Protein AF-A0A0F8YHF5-F1 (afdb_monomer_lite)

Foldseek 3Di:
DKDKFKWKWFDCVGPVQTWTFFADPVRDTDTHNDPVRTDTHRDQVVVVVVCVVVVPPGIHIDMDMDD

pLDDT: mean 95.85, std 3.62, range [78.75, 98.56]

Organism: NCBI:txid412755

Sequence (67 aa):
MTVYAWLIEAKPSVSTTPTYWGIDSDGEWEFVLDHNKAIRFSRKEDAEVFIRYYGWTEVTAVEHGWG

Secondary structure (DSSP, 8-state):
--EEEEEEEE-TTT-SS--EEEE-SSS-EEEES-TTSBPPBSSHHHHHHHHHHHT-SSEEEEEEEE-

Structure (mmCIF, N/CA/C/O backbone):
data_AF-A0A0F8YHF5-F1
#
_entry.id   AF-A0A0F8YHF5-F1
#
loop_
_atom_site.group_PDB
_atom_site.id
_atom_site.type_symbol
_atom_site.label_atom_id
_atom_site.label_alt_id
_atom_site.label_comp_id
_atom_site.label_asym_id
_atom_site.label_entity_id
_atom_site.label_seq_id
_atom_site.pdbx_PDB_ins_code
_atom_site.Cartn_x
_atom_site.Cartn_y
_atom_site.Cartn_z
_atom_site.occupancy
_atom_site.B_iso_or_equiv
_atom_site.auth_seq_id
_atom_site.auth_comp_id
_atom_site.auth_asym_id
_atom_site.auth_atom_id
_atom_site.pdbx_PDB_model_num
ATOM 1 N N . MET A 1 1 ? -0.808 8.556 -20.970 1.00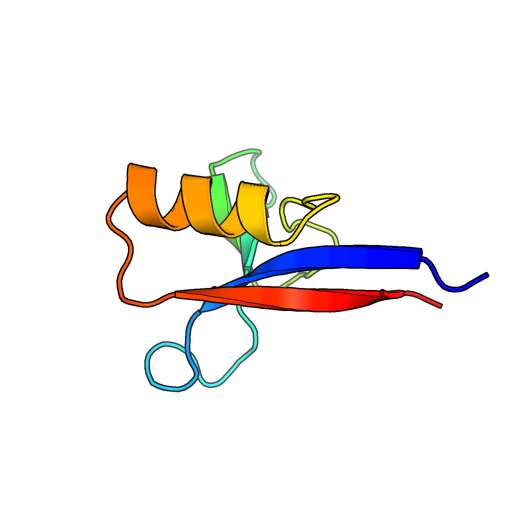 78.75 1 MET A N 1
ATOM 2 C CA . MET A 1 1 ? -2.140 8.062 -20.557 1.00 78.75 1 MET A CA 1
ATOM 3 C C . MET A 1 1 ? -1.979 7.624 -19.121 1.00 78.75 1 MET A C 1
ATOM 5 O O . MET A 1 1 ? -1.109 6.798 -18.886 1.00 78.75 1 MET A O 1
ATOM 9 N N . THR A 1 2 ? -2.715 8.221 -18.186 1.00 88.94 2 THR A N 1
ATOM 10 C CA . THR A 1 2 ? -2.563 7.888 -16.766 1.00 88.94 2 THR A CA 1
ATOM 11 C C . THR A 1 2 ? -3.191 6.527 -16.486 1.00 88.94 2 THR A C 1
ATOM 13 O O . THR A 1 2 ? -4.330 6.289 -16.885 1.00 88.94 2 THR A O 1
ATOM 16 N N . VAL A 1 3 ? -2.446 5.631 -15.842 1.00 93.00 3 VAL A N 1
ATOM 17 C CA . VAL A 1 3 ? -2.932 4.307 -15.426 1.00 93.00 3 VAL A CA 1
ATOM 18 C C . VAL A 1 3 ? -3.192 4.344 -13.929 1.00 93.00 3 VAL A C 1
ATOM 20 O O . VAL A 1 3 ? -2.360 4.869 -13.195 1.00 93.00 3 VAL A O 1
ATOM 23 N N . TYR A 1 4 ? -4.312 3.772 -13.489 1.00 96.12 4 TYR A N 1
ATOM 24 C CA . TYR A 1 4 ? -4.676 3.680 -12.077 1.00 96.12 4 TYR A CA 1
ATOM 25 C C . TYR A 1 4 ? -4.714 2.228 -11.606 1.00 96.12 4 TYR A C 1
ATOM 27 O O . TYR A 1 4 ? -5.092 1.331 -12.364 1.00 96.12 4 TYR A O 1
ATOM 35 N N . ALA A 1 5 ? -4.331 2.004 -10.353 1.00 97.75 5 ALA A N 1
ATOM 36 C CA . ALA A 1 5 ? -4.510 0.737 -9.656 1.00 97.75 5 ALA A CA 1
ATOM 37 C C . ALA A 1 5 ? -4.653 0.971 -8.150 1.00 97.75 5 ALA A C 1
ATOM 39 O O . ALA A 1 5 ? -4.276 2.020 -7.633 1.00 97.75 5 ALA A O 1
ATOM 40 N N . TRP A 1 6 ? -5.156 -0.036 -7.446 1.00 98.38 6 TRP A N 1
ATOM 41 C CA . TRP A 1 6 ? -5.199 -0.071 -5.991 1.00 98.38 6 TRP A CA 1
ATOM 42 C C . TRP A 1 6 ? -3.991 -0.833 -5.456 1.00 98.38 6 TRP A C 1
ATOM 44 O O . TRP A 1 6 ? -3.697 -1.933 -5.925 1.00 98.38 6 TRP A O 1
ATOM 54 N N . LEU A 1 7 ? -3.303 -0.251 -4.478 1.00 98.25 7 LEU A N 1
ATOM 55 C CA . LEU A 1 7 ? -2.181 -0.846 -3.757 1.00 98.25 7 LEU A CA 1
ATOM 56 C C . LEU A 1 7 ? -2.579 -1.072 -2.298 1.00 98.25 7 LEU A C 1
ATOM 58 O O . LEU A 1 7 ? -3.390 -0.328 -1.748 1.00 98.25 7 LEU A O 1
ATOM 62 N N . ILE A 1 8 ? -1.999 -2.085 -1.659 1.00 98.56 8 ILE A N 1
ATOM 63 C CA . ILE A 1 8 ? -2.089 -2.254 -0.205 1.00 98.56 8 ILE A CA 1
ATOM 64 C C . ILE A 1 8 ? -0.908 -1.503 0.407 1.00 98.56 8 ILE A C 1
ATOM 66 O O . ILE A 1 8 ? 0.235 -1.897 0.190 1.00 98.56 8 ILE A O 1
ATOM 70 N N . GLU A 1 9 ? -1.184 -0.437 1.152 1.00 98.50 9 GLU A N 1
ATOM 71 C CA . GLU A 1 9 ? -0.185 0.466 1.731 1.00 98.50 9 GLU A CA 1
ATOM 72 C C . GLU A 1 9 ? -0.234 0.437 3.264 1.00 98.50 9 GLU A C 1
ATOM 74 O O . GLU A 1 9 ? -1.314 0.387 3.862 1.00 98.50 9 GLU A O 1
ATOM 79 N N . ALA A 1 10 ? 0.931 0.474 3.912 1.00 98.19 10 ALA A N 1
ATOM 80 C CA . ALA A 1 10 ? 1.048 0.623 5.358 1.00 98.19 10 ALA A CA 1
ATOM 81 C C . ALA A 1 10 ? 0.455 1.959 5.823 1.00 98.19 10 ALA A C 1
ATOM 83 O O . ALA A 1 10 ? 0.653 3.004 5.207 1.00 98.19 10 ALA A O 1
ATOM 84 N N . LYS A 1 11 ? -0.272 1.942 6.943 1.00 97.38 11 LYS A N 1
ATOM 85 C CA . LYS A 1 11 ? -0.836 3.164 7.522 1.00 97.38 11 LYS A CA 1
ATOM 86 C C . LYS A 1 11 ? 0.280 4.113 7.989 1.00 97.38 11 LYS A C 1
ATOM 88 O O . LYS A 1 11 ? 1.313 3.637 8.464 1.00 97.38 11 LYS A O 1
ATOM 93 N N . PRO A 1 12 ? 0.041 5.440 8.017 1.00 94.94 12 PRO A N 1
ATOM 94 C CA . PRO A 1 12 ? 1.013 6.412 8.531 1.00 94.94 12 PRO A CA 1
ATOM 95 C C . PRO A 1 12 ? 1.463 6.176 9.983 1.00 94.94 12 PRO A C 1
ATOM 97 O O . PRO A 1 12 ? 2.538 6.617 10.378 1.00 94.94 12 PRO A O 1
ATOM 100 N N . SER A 1 13 ? 0.648 5.485 10.791 1.00 96.00 13 SER A N 1
ATOM 101 C CA . SER A 1 13 ? 0.995 5.074 12.161 1.00 96.00 13 SER A CA 1
ATOM 102 C C . SER A 1 13 ? 2.043 3.957 12.226 1.00 96.00 13 SER A C 1
ATOM 104 O O . SER A 1 13 ? 2.607 3.724 13.289 1.00 96.00 13 SER A O 1
ATOM 106 N N . VAL A 1 14 ? 2.277 3.262 11.113 1.00 95.56 14 VAL A N 1
ATOM 107 C CA . VAL A 1 14 ? 3.150 2.084 10.994 1.00 95.56 14 VAL A CA 1
ATOM 108 C C . VAL A 1 14 ? 4.416 2.455 10.240 1.00 95.56 14 VAL A C 1
ATOM 110 O O . VAL A 1 14 ? 5.515 2.118 10.670 1.00 95.56 14 VAL A O 1
ATOM 113 N N . SER A 1 15 ? 4.263 3.188 9.135 1.00 95.81 15 SER A N 1
ATOM 114 C CA . SER A 1 15 ? 5.373 3.710 8.349 1.00 95.81 15 SER A CA 1
ATOM 115 C C . SER A 1 15 ? 5.079 5.140 7.923 1.00 95.81 15 SER A C 1
ATOM 117 O O . SER A 1 15 ? 4.036 5.434 7.346 1.00 95.81 15 SER A O 1
ATOM 119 N N . THR A 1 16 ? 6.017 6.044 8.193 1.00 94.00 16 THR A N 1
ATOM 120 C CA . THR A 1 16 ? 5.950 7.436 7.724 1.00 94.00 16 THR A CA 1
ATOM 121 C C . THR A 1 16 ? 6.354 7.572 6.257 1.00 94.00 16 THR A C 1
ATOM 123 O O . THR A 1 16 ? 6.138 8.622 5.656 1.00 94.00 16 THR A O 1
ATOM 126 N N . THR A 1 17 ? 6.938 6.518 5.682 1.00 95.12 17 THR A N 1
ATOM 127 C CA . THR A 1 17 ? 7.263 6.420 4.259 1.00 95.12 17 THR A CA 1
ATOM 128 C C . THR A 1 17 ? 6.248 5.497 3.591 1.00 95.12 17 THR A C 1
ATOM 130 O O . THR A 1 17 ? 6.013 4.405 4.114 1.00 95.12 17 THR A O 1
ATOM 133 N N . PRO A 1 18 ? 5.663 5.870 2.441 1.00 95.50 18 PRO A N 1
ATOM 134 C CA . PRO A 1 18 ? 4.765 4.981 1.714 1.00 95.50 18 PRO A CA 1
ATOM 135 C C . PRO A 1 18 ? 5.422 3.619 1.477 1.00 95.50 18 PRO A C 1
ATOM 137 O O . PRO A 1 18 ? 6.517 3.530 0.922 1.00 95.50 18 PRO A O 1
ATOM 140 N N . THR A 1 19 ? 4.785 2.568 1.985 1.00 97.75 19 THR A N 1
ATOM 141 C CA . THR A 1 19 ? 5.312 1.200 1.974 1.00 97.75 19 THR A CA 1
ATOM 142 C C . THR A 1 19 ? 4.193 0.271 1.539 1.00 97.75 19 THR A C 1
ATOM 144 O O . THR A 1 19 ? 3.098 0.331 2.096 1.00 97.75 19 THR A O 1
ATOM 147 N N . TYR A 1 20 ? 4.452 -0.590 0.565 1.00 97.94 20 TYR A N 1
ATOM 148 C CA . TYR A 1 20 ? 3.420 -1.307 -0.173 1.00 97.94 20 TYR A CA 1
ATOM 149 C C . TYR A 1 20 ? 3.630 -2.811 -0.112 1.00 97.94 20 TYR A C 1
ATOM 151 O O . TYR A 1 20 ? 4.763 -3.272 -0.148 1.00 97.94 20 TYR A O 1
ATOM 159 N N . TRP A 1 21 ? 2.557 -3.594 -0.095 1.00 97.94 21 TRP A N 1
ATOM 160 C CA . TRP A 1 21 ? 2.670 -5.043 -0.246 1.00 97.94 21 TRP A CA 1
ATOM 161 C C . TRP A 1 21 ? 3.062 -5.412 -1.685 1.00 97.94 21 TRP A C 1
ATOM 163 O O . TRP A 1 21 ? 2.386 -5.013 -2.641 1.00 97.94 21 TRP A O 1
ATOM 173 N N . GLY A 1 22 ? 4.148 -6.164 -1.851 1.00 97.50 22 GLY A N 1
ATOM 174 C CA . GLY A 1 22 ? 4.759 -6.420 -3.150 1.00 97.50 22 GLY A CA 1
ATOM 175 C C . GLY A 1 22 ? 5.763 -7.565 -3.144 1.00 97.50 22 GLY A C 1
ATOM 176 O O . GLY A 1 22 ? 5.726 -8.441 -2.283 1.00 97.50 22 GLY A O 1
ATOM 177 N N . ILE A 1 23 ? 6.635 -7.550 -4.149 1.00 95.25 23 ILE A N 1
ATOM 178 C CA . ILE A 1 23 ? 7.740 -8.500 -4.305 1.00 95.25 23 ILE A CA 1
ATOM 179 C C . ILE A 1 23 ? 9.057 -7.726 -4.233 1.00 95.25 23 ILE A C 1
ATOM 181 O O . ILE A 1 23 ? 9.195 -6.697 -4.894 1.00 95.25 23 ILE A O 1
ATOM 185 N N . ASP A 1 24 ? 10.020 -8.190 -3.445 1.00 93.81 24 ASP A N 1
ATOM 186 C CA . ASP A 1 24 ? 11.311 -7.520 -3.256 1.00 93.81 24 ASP A CA 1
ATOM 187 C C . ASP A 1 24 ? 12.278 -7.684 -4.462 1.00 93.81 24 ASP A C 1
ATOM 189 O O . ASP A 1 24 ? 11.869 -7.766 -5.624 1.00 93.81 24 ASP A O 1
ATOM 193 N N . SER A 1 25 ? 13.5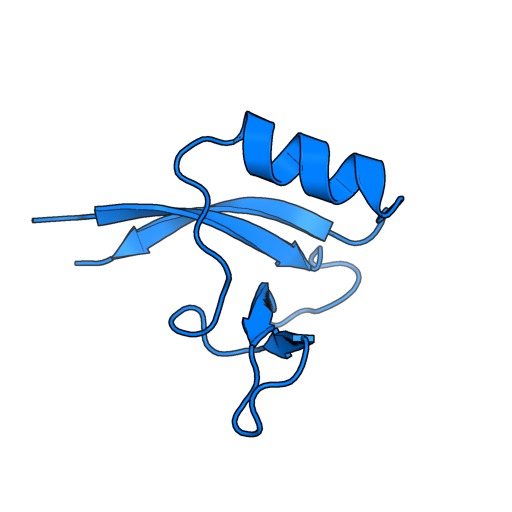97 -7.564 -4.266 1.00 90.19 25 SER A N 1
ATOM 194 C CA . SER A 1 25 ? 14.582 -7.844 -5.332 1.00 90.19 25 SER A CA 1
ATOM 195 C C . SER A 1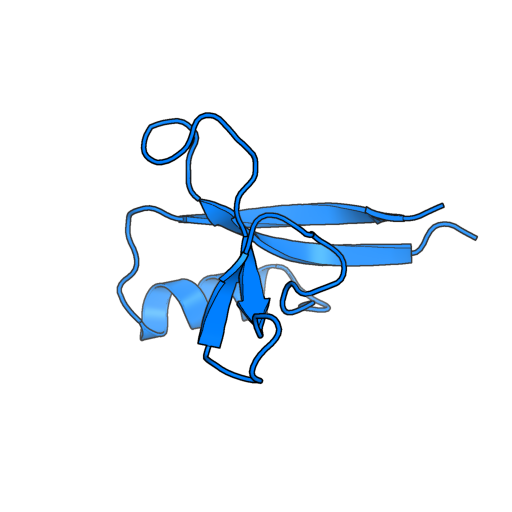 25 ? 14.842 -9.326 -5.563 1.00 90.19 25 SER A C 1
ATOM 197 O O . SER A 1 25 ? 15.287 -9.680 -6.655 1.00 90.19 25 SER A O 1
ATOM 199 N N . ASP A 1 26 ? 14.558 -10.152 -4.567 1.00 93.31 26 ASP A N 1
ATOM 200 C CA . ASP A 1 26 ? 14.913 -11.564 -4.528 1.00 93.31 26 ASP A CA 1
ATOM 201 C C . ASP A 1 26 ? 13.725 -12.450 -4.938 1.00 93.31 26 ASP A C 1
ATOM 203 O O . ASP A 1 26 ? 13.892 -13.638 -5.209 1.00 93.31 26 ASP A O 1
ATOM 207 N N . GLY A 1 27 ? 12.542 -11.851 -5.103 1.00 91.81 27 GLY A N 1
ATOM 208 C CA . GLY A 1 27 ? 11.325 -12.538 -5.525 1.00 91.81 27 GLY A CA 1
ATOM 209 C C . GLY A 1 27 ? 10.416 -12.919 -4.359 1.00 91.81 27 GLY A C 1
ATOM 210 O O . GLY A 1 27 ? 9.421 -13.612 -4.577 1.00 91.81 27 GLY A O 1
ATOM 211 N N . GLU A 1 28 ? 10.729 -12.458 -3.151 1.00 94.94 28 GLU A N 1
ATOM 212 C CA . GLU A 1 28 ? 10.002 -12.779 -1.931 1.00 94.94 28 GLU A CA 1
ATOM 213 C C . GLU A 1 28 ? 8.876 -11.775 -1.672 1.00 94.94 28 GLU A C 1
ATOM 215 O O . GLU A 1 28 ? 8.944 -10.598 -2.039 1.00 94.94 28 GLU A O 1
ATOM 220 N N . TRP A 1 29 ? 7.804 -12.257 -1.044 1.00 94.75 29 TRP A N 1
ATOM 221 C CA . TRP A 1 29 ? 6.655 -11.430 -0.682 1.00 94.75 29 TRP A CA 1
ATOM 222 C C . TRP A 1 29 ? 6.973 -10.575 0.544 1.00 94.75 29 TRP A C 1
ATOM 224 O O . TRP A 1 29 ? 7.109 -11.100 1.650 1.00 94.75 29 TRP A O 1
ATOM 234 N N . GLU A 1 30 ? 7.025 -9.257 0.365 1.00 95.94 30 GLU A N 1
ATOM 235 C CA . GLU A 1 30 ? 7.370 -8.321 1.435 1.00 95.94 30 GLU A CA 1
ATOM 236 C C . GLU A 1 30 ? 6.705 -6.946 1.242 1.00 95.94 30 GLU A C 1
ATOM 238 O O . GLU A 1 30 ? 6.155 -6.609 0.190 1.00 95.94 30 GLU A O 1
ATOM 243 N N . PHE A 1 31 ? 6.752 -6.129 2.293 1.00 96.00 31 PHE A N 1
ATOM 244 C CA . PHE A 1 31 ? 6.488 -4.700 2.224 1.00 96.00 31 PHE A CA 1
ATOM 245 C C . PHE A 1 31 ? 7.675 -3.945 1.608 1.00 96.00 31 PHE A C 1
ATOM 247 O O . PHE A 1 31 ? 8.738 -3.821 2.209 1.00 96.00 31 PHE A O 1
ATOM 254 N N . VAL A 1 32 ? 7.469 -3.399 0.413 1.00 97.06 32 VAL A N 1
ATOM 255 C CA . VAL A 1 32 ? 8.477 -2.713 -0.400 1.00 97.06 32 VAL A CA 1
ATOM 256 C C . VAL A 1 32 ? 8.235 -1.205 -0.453 1.00 97.06 32 VAL A C 1
ATOM 258 O O . VAL A 1 32 ? 7.101 -0.734 -0.401 1.00 97.06 32 VAL A O 1
ATOM 261 N N . LEU A 1 33 ? 9.308 -0.426 -0.605 1.00 96.00 33 LEU A N 1
ATOM 262 C CA . LEU A 1 33 ? 9.229 1.036 -0.756 1.00 96.00 33 LEU A CA 1
ATOM 263 C C . LEU A 1 33 ? 8.970 1.477 -2.208 1.00 96.00 33 LEU A C 1
ATOM 265 O O . LEU A 1 33 ? 8.506 2.589 -2.452 1.00 96.00 33 LEU A O 1
ATOM 269 N N . ASP A 1 34 ? 9.272 0.615 -3.183 1.00 94.44 34 ASP A N 1
ATOM 270 C CA . ASP A 1 34 ? 9.059 0.895 -4.604 1.00 94.44 34 ASP A CA 1
ATOM 271 C C . ASP A 1 34 ? 7.639 0.495 -5.028 1.00 94.44 34 ASP A C 1
ATOM 273 O O . ASP A 1 34 ? 7.310 -0.688 -5.140 1.00 94.44 34 ASP A O 1
ATOM 277 N N . HIS A 1 35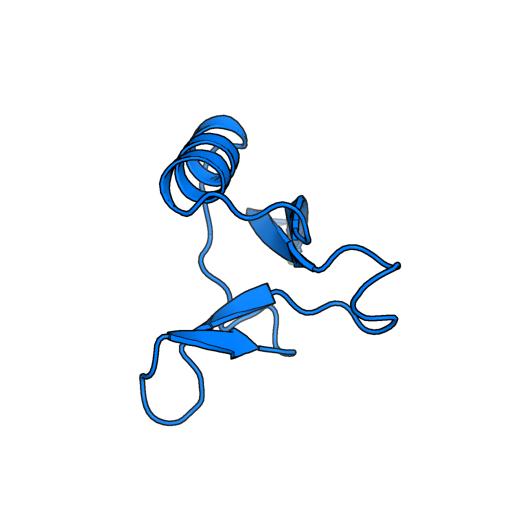 ? 6.802 1.487 -5.333 1.00 93.62 35 HIS A N 1
ATOM 278 C CA . HIS A 1 35 ? 5.433 1.271 -5.807 1.00 93.62 35 HIS A CA 1
ATOM 279 C C . HIS A 1 35 ? 5.362 0.486 -7.132 1.00 93.62 35 HIS A C 1
ATOM 281 O O . HIS A 1 35 ? 4.312 -0.052 -7.480 1.00 93.62 35 HIS A O 1
ATOM 287 N N . ASN A 1 36 ? 6.447 0.415 -7.914 1.00 93.44 36 ASN A N 1
ATOM 288 C CA . ASN A 1 36 ? 6.483 -0.383 -9.144 1.00 93.44 36 ASN A CA 1
ATOM 289 C C . ASN A 1 36 ? 6.577 -1.881 -8.869 1.00 93.44 36 ASN A C 1
ATOM 291 O O . ASN A 1 36 ? 6.223 -2.676 -9.738 1.00 93.44 36 ASN A O 1
ATOM 295 N N . LYS A 1 37 ? 7.018 -2.246 -7.666 1.00 95.25 37 LYS A N 1
ATOM 296 C CA . LYS A 1 37 ? 7.109 -3.621 -7.184 1.00 95.25 37 LYS A CA 1
ATOM 297 C C . LYS A 1 37 ? 5.898 -4.056 -6.352 1.00 95.25 37 LYS A C 1
ATOM 299 O O . LYS A 1 37 ? 5.805 -5.217 -5.957 1.00 95.25 37 LYS A O 1
ATOM 304 N N . ALA A 1 38 ? 4.965 -3.141 -6.096 1.00 96.81 38 ALA A N 1
ATOM 305 C CA . ALA A 1 38 ? 3.735 -3.418 -5.368 1.00 96.81 38 ALA A CA 1
ATOM 306 C C . ALA A 1 38 ? 2.744 -4.250 -6.200 1.00 96.81 38 ALA A C 1
ATOM 308 O O . ALA A 1 38 ? 2.646 -4.092 -7.423 1.00 96.81 38 ALA A O 1
ATOM 309 N N . ILE A 1 39 ? 1.948 -5.089 -5.531 1.00 96.50 39 ILE A N 1
ATOM 310 C CA . ILE A 1 39 ? 0.825 -5.777 -6.177 1.00 96.50 39 ILE A CA 1
ATOM 311 C C . ILE A 1 39 ? -0.227 -4.744 -6.579 1.00 96.50 39 ILE A C 1
ATOM 313 O O . ILE A 1 39 ? -0.698 -3.962 -5.754 1.00 96.50 39 ILE A O 1
ATOM 317 N N . ARG A 1 40 ? -0.636 -4.788 -7.849 1.00 97.06 40 ARG A N 1
ATOM 318 C CA . ARG A 1 40 ? -1.670 -3.915 -8.407 1.00 97.06 40 ARG A CA 1
ATOM 319 C C . ARG A 1 40 ? -3.003 -4.640 -8.461 1.00 97.06 40 ARG A C 1
ATOM 321 O O . ARG A 1 40 ? -3.148 -5.630 -9.174 1.00 97.06 40 ARG A O 1
ATOM 328 N N . PHE A 1 41 ? -3.989 -4.095 -7.768 1.00 97.94 41 PHE A N 1
ATOM 329 C CA . PHE A 1 41 ? -5.368 -4.554 -7.831 1.00 97.94 41 PHE A CA 1
ATOM 330 C C . PHE A 1 41 ? -6.169 -3.645 -8.764 1.00 97.94 41 PHE A C 1
ATOM 332 O O . PHE A 1 41 ? -6.074 -2.420 -8.697 1.00 97.94 41 PHE A O 1
ATOM 339 N N . SER A 1 42 ? -6.980 -4.236 -9.642 1.00 97.06 42 SER A N 1
ATOM 340 C CA . SER A 1 42 ? -7.836 -3.464 -10.555 1.00 97.06 42 SER A CA 1
ATOM 341 C C . SER A 1 42 ? -9.014 -2.800 -9.842 1.00 97.06 42 SER A C 1
ATOM 343 O O . SER A 1 42 ? -9.529 -1.797 -10.327 1.00 97.06 42 SER A O 1
ATOM 345 N N . ARG A 1 43 ? -9.455 -3.353 -8.706 1.00 97.81 43 ARG A N 1
ATOM 346 C CA . ARG A 1 43 ? -10.584 -2.851 -7.917 1.00 97.81 43 ARG A CA 1
ATOM 347 C C . ARG A 1 43 ? -10.192 -2.722 -6.452 1.00 97.81 43 ARG A C 1
ATOM 349 O O . ARG A 1 43 ? -9.425 -3.541 -5.942 1.00 97.81 43 ARG A O 1
ATOM 356 N N . LYS A 1 44 ? -10.778 -1.742 -5.767 1.00 98.38 44 LYS A N 1
ATOM 357 C CA . LYS A 1 44 ? -10.575 -1.530 -4.332 1.00 98.38 44 LYS A CA 1
ATOM 358 C C . LYS A 1 44 ? -10.984 -2.756 -3.522 1.00 98.38 44 LYS A C 1
ATOM 360 O O . LYS A 1 44 ? -10.279 -3.167 -2.607 1.00 98.38 44 LYS A O 1
ATOM 365 N N . GLU A 1 45 ? -12.115 -3.353 -3.882 1.00 98.44 45 GLU A N 1
ATOM 366 C CA . GLU A 1 45 ? -12.727 -4.462 -3.159 1.00 98.44 45 GLU A CA 1
ATOM 367 C C . GLU A 1 45 ? -11.821 -5.695 -3.142 1.00 98.44 45 GLU A C 1
ATOM 369 O O . GLU A 1 45 ? -11.777 -6.392 -2.132 1.00 98.44 45 GLU A O 1
ATOM 374 N N . ASP A 1 46 ? -11.063 -5.939 -4.217 1.00 98.44 46 ASP A N 1
ATOM 375 C CA . ASP A 1 46 ? -10.123 -7.064 -4.290 1.00 98.44 46 ASP A CA 1
ATOM 376 C C . ASP A 1 46 ? -8.960 -6.873 -3.306 1.00 98.44 46 ASP A C 1
ATOM 378 O O . ASP A 1 46 ? -8.616 -7.796 -2.565 1.00 98.44 46 ASP A O 1
ATOM 382 N N . ALA A 1 47 ? -8.412 -5.655 -3.232 1.00 98.38 47 ALA A N 1
ATOM 383 C CA . ALA A 1 47 ? -7.381 -5.308 -2.256 1.00 98.38 47 ALA A CA 1
ATOM 384 C C . ALA A 1 47 ? -7.917 -5.415 -0.817 1.00 98.38 47 ALA A C 1
ATOM 386 O O . ALA A 1 47 ? -7.272 -5.994 0.054 1.00 98.38 47 ALA A O 1
ATOM 387 N N . GLU A 1 48 ? -9.127 -4.917 -0.554 1.00 98.50 48 GLU A N 1
ATOM 388 C CA . GLU A 1 48 ? -9.741 -4.999 0.774 1.00 98.50 48 GLU A CA 1
ATOM 389 C C . GLU A 1 48 ? -10.090 -6.438 1.193 1.00 98.50 48 GLU A C 1
ATOM 391 O O . GLU A 1 48 ? -9.953 -6.784 2.368 1.00 98.50 48 GLU A O 1
ATOM 396 N N . VAL A 1 49 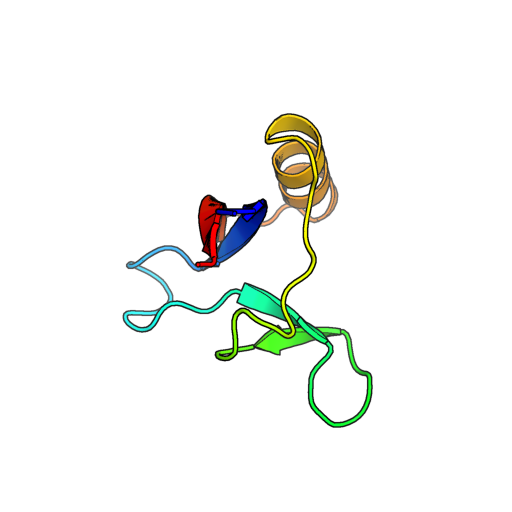? -10.535 -7.296 0.263 1.00 98.44 49 VAL A N 1
ATOM 397 C CA . VAL A 1 49 ? -10.738 -8.733 0.527 1.00 98.44 49 VAL A CA 1
ATOM 398 C C . VAL A 1 49 ? -9.415 -9.389 0.907 1.00 98.44 49 VAL A C 1
ATOM 400 O O . VAL A 1 49 ? -9.385 -10.146 1.874 1.00 98.44 49 VAL A O 1
ATOM 403 N N . PHE A 1 50 ? -8.328 -9.069 0.201 1.00 97.75 50 PHE A N 1
ATOM 404 C CA . PHE A 1 50 ? -6.996 -9.586 0.505 1.00 97.75 50 PHE A CA 1
ATOM 405 C C . PHE A 1 50 ? -6.532 -9.164 1.908 1.00 97.75 50 PHE A C 1
ATOM 407 O O . PHE A 1 50 ? -6.157 -10.014 2.712 1.00 97.75 50 PHE A O 1
ATOM 414 N N . ILE A 1 51 ? -6.660 -7.877 2.252 1.00 98.38 51 ILE A N 1
ATOM 415 C CA . ILE A 1 51 ? -6.351 -7.354 3.596 1.00 98.38 51 ILE A CA 1
ATOM 416 C C . ILE A 1 51 ? -7.130 -8.119 4.676 1.00 98.38 51 ILE A C 1
ATOM 418 O O . ILE A 1 51 ? -6.549 -8.557 5.671 1.00 98.38 51 ILE A O 1
ATOM 422 N N . ARG A 1 52 ? -8.441 -8.321 4.475 1.00 98.44 52 ARG A N 1
ATOM 423 C CA . ARG A 1 52 ? -9.290 -9.066 5.420 1.00 98.44 52 ARG A CA 1
ATOM 424 C C . ARG A 1 52 ? -8.891 -10.533 5.534 1.00 98.44 52 ARG A C 1
ATOM 426 O O . ARG A 1 52 ? -8.898 -11.062 6.639 1.00 98.44 52 ARG A O 1
ATOM 433 N N . TYR A 1 53 ? -8.546 -11.177 4.421 1.00 98.00 53 TYR A N 1
ATOM 434 C CA . TYR A 1 53 ? -8.138 -12.582 4.394 1.00 98.00 53 TYR A CA 1
ATOM 435 C C . TYR A 1 53 ? -6.881 -12.829 5.239 1.00 98.00 53 TYR A C 1
ATOM 437 O O . TYR A 1 53 ? -6.846 -13.786 6.007 1.00 98.00 53 TYR A O 1
ATOM 445 N N . TYR A 1 54 ? -5.888 -11.938 5.159 1.00 97.06 54 TYR A N 1
ATOM 446 C CA . TYR A 1 54 ? -4.669 -12.021 5.974 1.00 97.06 54 TYR A CA 1
ATOM 447 C C . TYR A 1 54 ? -4.810 -11.415 7.379 1.00 97.06 54 TYR A C 1
ATOM 449 O O . TYR A 1 54 ? -3.877 -11.491 8.177 1.00 97.06 54 TYR A O 1
ATOM 457 N N . GLY A 1 55 ? -5.961 -10.818 7.704 1.00 97.69 55 GLY A N 1
ATOM 458 C CA . GLY A 1 55 ? -6.212 -10.210 9.011 1.00 97.69 55 GLY A CA 1
ATOM 459 C C . GLY A 1 55 ? -5.345 -8.982 9.300 1.00 97.69 55 GLY A C 1
ATOM 460 O O . GLY A 1 55 ? -5.083 -8.678 10.463 1.00 97.69 55 GLY A O 1
ATOM 461 N N . TRP A 1 56 ? -4.873 -8.278 8.270 1.00 97.62 56 TRP A N 1
ATOM 462 C CA . TRP A 1 56 ? -3.995 -7.127 8.460 1.00 97.62 56 TRP A CA 1
ATOM 463 C C . TRP A 1 56 ? -4.767 -5.903 8.952 1.00 97.62 56 TRP A C 1
ATOM 465 O O . TRP A 1 56 ? -5.693 -5.421 8.300 1.00 97.62 56 TRP A O 1
ATOM 475 N N . THR A 1 57 ? -4.350 -5.362 10.097 1.00 97.56 57 THR A N 1
ATOM 476 C CA . THR A 1 57 ? -4.934 -4.150 10.697 1.00 97.56 57 THR A CA 1
ATOM 477 C C . THR A 1 57 ? -4.142 -2.890 10.380 1.00 97.56 57 THR A C 1
ATOM 479 O O . THR A 1 57 ? -4.679 -1.788 10.469 1.00 97.56 57 THR A O 1
ATOM 482 N N . GLU A 1 58 ? -2.886 -3.047 9.975 1.00 97.75 58 GLU A N 1
ATOM 483 C CA . GLU A 1 58 ? -1.891 -1.978 9.853 1.00 97.75 58 GLU A CA 1
ATOM 484 C C . GLU A 1 58 ? -1.746 -1.421 8.430 1.00 97.75 58 GLU A C 1
ATOM 486 O O . GLU A 1 58 ? -0.879 -0.595 8.158 1.00 97.75 58 GLU A O 1
ATOM 491 N N . VAL A 1 59 ? -2.626 -1.833 7.517 1.00 98.44 59 VAL A N 1
ATOM 492 C CA . VAL A 1 59 ? -2.600 -1.435 6.104 1.00 98.44 59 VAL A CA 1
ATOM 493 C C . VAL A 1 59 ? -3.966 -0.957 5.622 1.00 98.44 59 VAL A C 1
ATOM 495 O O . VAL A 1 59 ? -4.986 -1.159 6.287 1.00 98.44 59 VAL A O 1
ATOM 498 N N . THR A 1 60 ? -3.995 -0.319 4.458 1.00 98.19 60 THR A N 1
ATOM 499 C CA . THR A 1 60 ? -5.216 0.112 3.774 1.00 98.19 60 THR A CA 1
ATOM 500 C C . THR A 1 60 ? -5.058 0.002 2.259 1.00 98.19 60 THR A C 1
ATOM 502 O O . THR A 1 60 ? -3.946 0.031 1.741 1.00 98.19 60 THR A O 1
ATOM 505 N N . ALA A 1 61 ? -6.173 -0.122 1.539 1.00 98.25 61 ALA A N 1
ATOM 506 C CA . ALA A 1 61 ? -6.180 -0.017 0.083 1.00 98.25 61 ALA A CA 1
ATOM 507 C C . ALA A 1 61 ? -6.128 1.464 -0.332 1.00 98.25 61 ALA A C 1
ATOM 509 O O . ALA A 1 61 ? -6.968 2.252 0.112 1.00 98.25 61 ALA A O 1
ATOM 510 N N . VAL A 1 62 ? -5.167 1.832 -1.181 1.00 97.75 62 VAL A N 1
ATOM 511 C CA . VAL A 1 62 ? -4.939 3.202 -1.674 1.00 97.75 62 VAL A CA 1
ATOM 512 C C . VAL A 1 62 ? -4.897 3.201 -3.199 1.00 97.75 62 VAL A 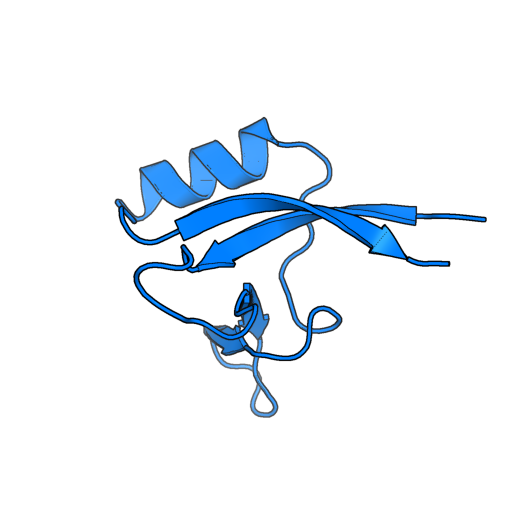C 1
ATOM 514 O O . VAL A 1 62 ? -4.259 2.339 -3.801 1.00 97.75 62 VAL A O 1
ATOM 517 N N . GLU A 1 63 ? -5.583 4.151 -3.834 1.00 97.69 63 GLU A N 1
ATOM 518 C CA . GLU A 1 63 ? -5.519 4.340 -5.285 1.00 97.69 63 GLU A CA 1
ATOM 519 C C . GLU A 1 63 ? -4.233 5.081 -5.665 1.00 97.69 63 GLU A C 1
ATOM 521 O O . GLU A 1 63 ? -3.888 6.100 -5.068 1.00 97.69 63 GLU A O 1
ATOM 526 N N . HIS A 1 64 ? -3.534 4.576 -6.676 1.00 96.38 64 HIS A N 1
ATOM 527 C CA . HIS A 1 64 ? -2.302 5.152 -7.192 1.00 96.38 64 HIS A CA 1
ATOM 528 C C . HIS A 1 64 ? -2.421 5.377 -8.700 1.00 96.38 64 HIS A C 1
ATOM 530 O O . HIS A 1 64 ? -2.961 4.532 -9.418 1.00 96.38 64 HIS A O 1
ATOM 536 N N . GLY A 1 65 ? -1.910 6.516 -9.172 1.00 93.56 65 GLY A N 1
ATOM 537 C CA . GLY A 1 65 ? -1.874 6.886 -10.585 1.00 93.56 65 GLY A CA 1
ATOM 538 C C . GLY A 1 65 ? -0.441 7.028 -11.093 1.00 93.56 65 GLY A C 1
ATOM 539 O O . GLY A 1 65 ? 0.382 7.662 -10.438 1.00 93.56 65 GLY A O 1
ATOM 540 N N . TRP A 1 66 ? -0.154 6.483 -12.274 1.00 89.31 66 TRP A N 1
ATOM 541 C CA . TRP A 1 66 ? 1.133 6.624 -12.970 1.00 89.31 66 TRP A CA 1
ATOM 542 C C . TRP A 1 66 ? 0.949 7.390 -14.275 1.00 89.31 66 TRP A C 1
ATOM 544 O O . TRP A 1 66 ? -0.025 7.141 -14.988 1.00 89.31 66 TRP A O 1
ATOM 554 N N . GLY A 1 67 ? 1.875 8.299 -14.593 1.00 80.56 67 GLY A N 1
ATOM 555 C CA . GLY A 1 67 ? 1.860 9.146 -15.790 1.00 80.56 67 GLY A CA 1
ATOM 556 C C . GLY A 1 67 ? 3.179 9.120 -16.539 1.00 80.56 67 GLY A C 1
ATOM 557 O O . GLY A 1 67 ? 4.223 9.004 -15.863 1.00 80.56 67 GLY A O 1
#

Radius of gyration: 11.48 Å; chains: 1; bounding box: 28×22×33 Å